Protein AF-A0A9E6ECQ7-F1 (afdb_monomer_lite)

Secondary structure (DSSP, 8-state):
--HHHHHHHHHHHTS---HHHHHHHTT--HHHHHHHHHHHHHHHHHHHS---

Radius of gyration: 11.38 Å; chains: 1; bounding box: 22×16×34 Å

Structure (mmCIF, N/CA/C/O backbone):
data_AF-A0A9E6ECQ7-F1
#
_entry.id   AF-A0A9E6ECQ7-F1
#
loop_
_atom_site.group_PDB
_atom_site.id
_atom_site.type_symbol
_atom_site.label_atom_id
_atom_site.label_alt_id
_atom_site.label_comp_id
_atom_site.label_asym_id
_atom_site.label_entity_id
_atom_site.label_seq_id
_atom_site.pdbx_PDB_ins_code
_atom_site.Cartn_x
_atom_site.Cartn_y
_atom_site.Cartn_z
_atom_site.occupancy
_atom_site.B_iso_or_equiv
_atom_site.auth_seq_id
_atom_site.auth_comp_id
_atom_site.auth_asym_id
_atom_site.auth_atom_id
_atom_site.pdbx_PDB_model_num
ATOM 1 N N . LEU A 1 1 ? -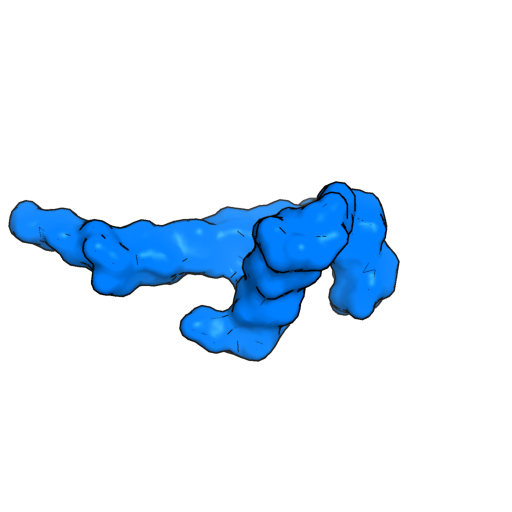8.908 6.229 5.029 1.00 85.81 1 LEU A N 1
ATOM 2 C CA .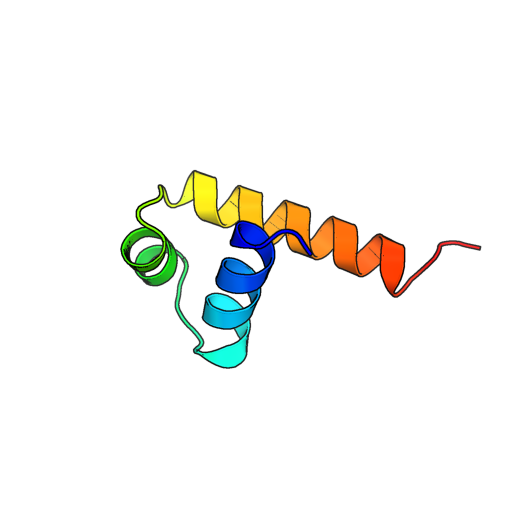 LEU A 1 1 ? -7.467 6.276 4.658 1.00 85.81 1 LEU A CA 1
ATOM 3 C C . LEU A 1 1 ? -7.134 7.616 3.993 1.00 85.81 1 LEU A C 1
ATOM 5 O O . LEU A 1 1 ? -7.987 8.082 3.234 1.00 85.81 1 LEU A O 1
ATOM 9 N N . PRO A 1 2 ? -5.949 8.213 4.251 1.00 92.19 2 PRO A N 1
ATOM 10 C CA . PRO A 1 2 ? -5.389 9.320 3.459 1.00 92.19 2 PRO A CA 1
ATOM 11 C C . PRO A 1 2 ? -5.307 8.965 1.971 1.00 92.19 2 PRO A C 1
ATOM 13 O O . PRO A 1 2 ? -5.183 7.784 1.649 1.00 92.19 2 PRO A O 1
ATOM 16 N N . GLU A 1 3 ? -5.345 9.961 1.085 1.00 92.69 3 GLU A N 1
ATOM 17 C CA . GLU A 1 3 ? -5.430 9.753 -0.369 1.00 92.69 3 GLU A CA 1
ATOM 18 C C . GLU A 1 3 ? -4.327 8.829 -0.901 1.00 92.69 3 GLU A C 1
ATOM 20 O O . GLU A 1 3 ? -4.636 7.771 -1.438 1.00 92.69 3 GLU A O 1
ATOM 25 N N . ALA A 1 4 ? -3.055 9.125 -0.613 1.00 90.88 4 ALA A N 1
ATOM 26 C CA . ALA A 1 4 ? -1.929 8.295 -1.054 1.00 90.88 4 ALA A CA 1
ATOM 27 C C . ALA A 1 4 ? -2.015 6.830 -0.577 1.00 90.88 4 ALA A C 1
ATOM 29 O O . ALA A 1 4 ? -1.666 5.904 -1.305 1.00 90.88 4 ALA A O 1
ATOM 30 N N . GLN A 1 5 ? -2.515 6.598 0.642 1.00 93.81 5 GLN A N 1
ATOM 31 C CA . GLN A 1 5 ? -2.709 5.244 1.172 1.00 93.81 5 GLN A CA 1
ATOM 32 C C . GLN A 1 5 ? -3.895 4.540 0.511 1.00 93.81 5 GLN A C 1
ATOM 34 O O . GLN A 1 5 ? -3.847 3.334 0.294 1.00 93.81 5 GLN A O 1
ATOM 39 N N . ARG A 1 6 ? -4.959 5.283 0.191 1.00 95.44 6 ARG A N 1
ATOM 40 C CA . ARG A 1 6 ? -6.138 4.757 -0.497 1.00 95.44 6 ARG A CA 1
ATOM 41 C C . ARG A 1 6 ? -5.788 4.338 -1.920 1.00 95.44 6 ARG A C 1
ATOM 43 O O . ARG A 1 6 ? -6.102 3.212 -2.288 1.00 95.44 6 ARG A O 1
ATOM 50 N N . SER A 1 7 ? -5.083 5.191 -2.662 1.00 95.50 7 SER A N 1
ATOM 51 C CA . SER A 1 7 ? -4.621 4.889 -4.018 1.00 95.50 7 SER A CA 1
ATOM 52 C C . SER A 1 7 ? -3.682 3.684 -4.024 1.00 95.50 7 SER A C 1
ATOM 54 O O . SER A 1 7 ? -3.882 2.768 -4.813 1.00 95.50 7 SER A O 1
ATOM 56 N N . ALA A 1 8 ? -2.732 3.607 -3.084 1.00 95.12 8 ALA A N 1
ATOM 57 C CA . ALA A 1 8 ? -1.850 2.445 -2.962 1.00 95.12 8 ALA A CA 1
ATOM 58 C C . ALA A 1 8 ? -2.615 1.141 -2.675 1.00 95.12 8 ALA A C 1
ATOM 60 O O . ALA A 1 8 ? -2.356 0.121 -3.304 1.00 95.12 8 ALA A O 1
ATOM 61 N N . VAL A 1 9 ? -3.581 1.160 -1.753 1.00 95.94 9 VAL A N 1
ATOM 62 C CA . VAL A 1 9 ? -4.399 -0.024 -1.436 1.00 95.94 9 VAL A CA 1
ATOM 63 C C . VAL A 1 9 ? -5.268 -0.436 -2.624 1.00 95.94 9 VAL A C 1
ATOM 65 O O . VAL A 1 9 ? -5.338 -1.624 -2.924 1.00 95.94 9 VAL A O 1
ATOM 68 N N . TYR A 1 10 ? -5.899 0.520 -3.310 1.00 96.12 10 TYR A N 1
ATOM 69 C CA . TYR A 1 10 ? -6.728 0.244 -4.484 1.00 96.12 10 TYR A CA 1
ATOM 70 C C . TYR A 1 10 ? -5.908 -0.412 -5.599 1.00 96.12 10 TYR A C 1
ATOM 72 O O . TYR A 1 10 ? -6.239 -1.508 -6.041 1.00 96.12 10 TYR A O 1
ATOM 80 N N . LEU A 1 11 ? -4.792 0.207 -5.988 1.00 96.06 11 LEU A N 1
ATOM 81 C CA . LEU A 1 11 ? -3.929 -0.307 -7.050 1.00 96.06 11 LEU A CA 1
ATOM 8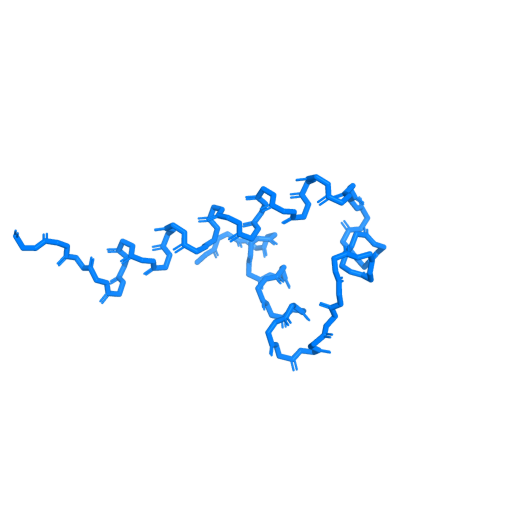2 C C . LEU A 1 11 ? -3.360 -1.695 -6.708 1.00 96.06 11 LEU A C 1
ATOM 84 O O . LEU A 1 11 ? -3.299 -2.565 -7.569 1.00 96.06 11 LEU A O 1
ATOM 88 N N . TYR A 1 12 ? -2.995 -1.937 -5.446 1.00 96.62 12 TYR A N 1
ATOM 89 C CA . TYR A 1 12 ? -2.439 -3.226 -5.029 1.00 96.62 12 TYR A CA 1
ATOM 90 C C . TYR A 1 12 ? -3.481 -4.350 -4.973 1.00 96.62 12 TYR A C 1
ATOM 92 O O . TYR A 1 12 ? -3.225 -5.448 -5.451 1.00 96.62 12 TYR A O 1
ATOM 100 N N . TYR A 1 13 ? -4.653 -4.108 -4.379 1.00 95.06 13 TYR A N 1
ATOM 101 C CA . TYR A 1 13 ? -5.635 -5.175 -4.148 1.00 95.06 13 TYR A CA 1
ATOM 102 C C . TYR A 1 13 ? -6.682 -5.307 -5.251 1.00 95.06 13 TYR A C 1
ATOM 104 O O . TYR A 1 13 ? -7.130 -6.418 -5.522 1.00 95.06 13 TYR A O 1
ATOM 112 N N . LYS A 1 14 ? -7.112 -4.194 -5.857 1.00 95.56 14 LYS A N 1
ATOM 113 C CA . LYS A 1 14 ? -8.170 -4.205 -6.874 1.00 95.56 14 LYS A CA 1
ATOM 114 C C . LYS A 1 14 ? -7.603 -4.402 -8.274 1.00 95.56 14 LYS A C 1
ATOM 116 O O . LYS A 1 14 ? -8.082 -5.273 -8.989 1.00 95.56 14 LYS A O 1
ATOM 121 N N . GLU A 1 15 ? -6.579 -3.627 -8.620 1.00 95.69 15 GLU A N 1
ATOM 122 C CA . GLU A 1 15 ? -5.915 -3.682 -9.932 1.00 95.69 15 GLU A CA 1
ATOM 123 C C . GLU A 1 15 ? -4.775 -4.716 -9.975 1.00 95.69 15 GLU A C 1
ATOM 125 O O . GLU A 1 15 ? -4.181 -4.934 -11.024 1.00 95.69 15 GLU A O 1
ATOM 130 N N . GLN A 1 16 ? -4.467 -5.359 -8.839 1.00 95.81 16 GLN A N 1
ATOM 131 C CA . GLN A 1 16 ? -3.434 -6.396 -8.704 1.00 95.81 16 GLN A CA 1
ATOM 132 C C . GLN A 1 16 ? -2.037 -5.965 -9.187 1.00 95.81 16 GLN A C 1
ATOM 134 O O . GLN A 1 16 ? -1.238 -6.793 -9.625 1.00 95.81 16 GLN A O 1
ATOM 139 N N . LEU A 1 17 ? -1.715 -4.671 -9.080 1.00 95.75 17 LEU A N 1
ATOM 140 C CA . LEU A 1 17 ? -0.369 -4.184 -9.366 1.00 95.75 17 LEU A CA 1
ATOM 141 C C . LEU A 1 17 ? 0.624 -4.739 -8.344 1.00 95.75 17 LEU A C 1
ATOM 143 O O . LEU A 1 17 ? 0.383 -4.744 -7.134 1.00 95.75 17 LEU A O 1
ATOM 147 N N . 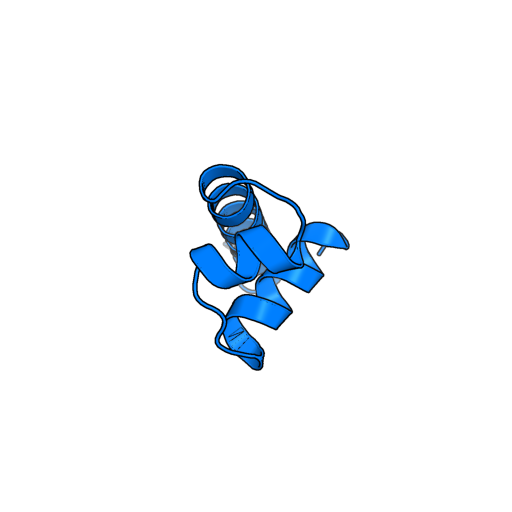ASP A 1 18 ? 1.786 -5.148 -8.836 1.00 96.19 18 ASP A N 1
ATOM 148 C CA . ASP A 1 18 ? 2.915 -5.513 -7.999 1.00 96.19 18 ASP A CA 1
ATOM 149 C C . ASP A 1 18 ? 3.627 -4.259 -7.454 1.00 96.19 18 ASP A C 1
ATOM 151 O O . ASP A 1 18 ? 3.402 -3.125 -7.884 1.00 96.19 18 ASP A O 1
ATOM 155 N N . ILE A 1 19 ? 4.526 -4.440 -6.483 1.00 96.00 19 ILE A N 1
ATOM 156 C CA . ILE A 1 19 ? 5.201 -3.310 -5.821 1.00 96.00 19 ILE A CA 1
ATOM 157 C C . ILE A 1 19 ? 5.975 -2.432 -6.820 1.00 96.00 19 ILE A C 1
ATOM 159 O O . ILE A 1 19 ? 6.079 -1.221 -6.611 1.00 96.00 19 ILE A O 1
ATOM 163 N N . ALA A 1 20 ? 6.513 -3.013 -7.898 1.00 96.62 20 ALA A N 1
ATOM 164 C CA . ALA A 1 20 ? 7.206 -2.257 -8.934 1.00 96.62 20 ALA A CA 1
ATOM 165 C C . ALA A 1 20 ? 6.234 -1.397 -9.761 1.00 96.62 20 ALA A C 1
ATOM 167 O O . ALA A 1 20 ? 6.483 -0.200 -9.920 1.00 96.62 20 ALA A O 1
ATOM 168 N N . GLY A 1 21 ? 5.110 -1.960 -10.210 1.00 96.19 21 GLY A N 1
ATOM 169 C CA . GLY A 1 21 ? 4.067 -1.232 -10.930 1.00 96.19 21 GLY A CA 1
ATOM 170 C C . GLY A 1 21 ? 3.455 -0.105 -10.099 1.00 96.19 21 GLY A C 1
ATOM 171 O O . GLY A 1 21 ? 3.284 1.009 -10.591 1.00 96.19 21 GLY A O 1
ATOM 172 N N . LEU A 1 22 ? 3.225 -0.335 -8.803 1.00 95.81 22 LEU A N 1
ATOM 173 C CA . LEU A 1 22 ? 2.770 0.712 -7.884 1.00 95.81 22 LEU A CA 1
ATOM 174 C C . LEU A 1 22 ? 3.777 1.852 -7.727 1.00 95.81 22 LEU A C 1
ATOM 176 O O . LEU A 1 22 ? 3.370 3.009 -7.645 1.00 95.81 22 LEU A O 1
ATOM 180 N N . ALA A 1 23 ? 5.074 1.546 -7.659 1.00 96.50 23 ALA A N 1
ATOM 181 C CA . ALA A 1 23 ? 6.114 2.564 -7.528 1.00 96.50 23 ALA A CA 1
ATOM 182 C C . ALA A 1 23 ? 6.109 3.508 -8.740 1.00 96.50 23 ALA A C 1
ATOM 184 O O . ALA A 1 23 ? 6.163 4.726 -8.575 1.00 96.50 23 ALA A O 1
ATOM 185 N N . ILE A 1 24 ? 5.936 2.952 -9.942 1.00 96.44 24 ILE A N 1
ATOM 186 C CA . ILE A 1 24 ? 5.801 3.723 -11.182 1.00 96.44 24 ILE A CA 1
ATOM 187 C C . ILE A 1 24 ? 4.504 4.545 -11.168 1.00 96.44 24 ILE A C 1
ATOM 189 O O . ILE A 1 24 ? 4.548 5.763 -11.341 1.00 96.44 24 ILE A O 1
ATOM 193 N N . ALA A 1 25 ? 3.360 3.909 -10.897 1.00 94.69 25 ALA A N 1
ATOM 194 C CA . ALA A 1 25 ? 2.045 4.553 -10.926 1.00 94.69 25 ALA A CA 1
ATOM 195 C C . ALA A 1 25 ? 1.917 5.705 -9.913 1.00 94.69 25 ALA A C 1
ATOM 197 O O . ALA A 1 25 ? 1.323 6.740 -10.208 1.00 94.69 25 ALA A O 1
ATOM 198 N N . LEU A 1 26 ? 2.506 5.546 -8.726 1.00 93.81 26 LEU A N 1
ATOM 199 C CA . LEU A 1 26 ? 2.469 6.539 -7.653 1.00 93.81 26 LEU A CA 1
ATOM 200 C C . LEU A 1 26 ? 3.656 7.511 -7.679 1.00 93.81 26 LEU A C 1
ATOM 202 O O . LEU A 1 26 ? 3.785 8.312 -6.754 1.00 93.81 26 LEU A O 1
ATOM 206 N N . LYS A 1 27 ? 4.530 7.438 -8.696 1.00 95.81 27 LYS A N 1
ATOM 207 C CA . LYS A 1 27 ? 5.771 8.229 -8.794 1.00 95.81 27 LYS A CA 1
ATOM 208 C C . LYS A 1 27 ? 6.579 8.192 -7.485 1.00 95.81 27 LYS A C 1
ATOM 210 O O . LYS A 1 27 ? 7.014 9.219 -6.970 1.00 95.81 27 LYS A O 1
ATOM 215 N N . SER A 1 28 ? 6.730 6.998 -6.915 1.00 95.38 28 SER A N 1
ATOM 216 C CA . SER A 1 28 ? 7.365 6.758 -5.616 1.00 95.38 28 SER A CA 1
ATOM 217 C C . SER A 1 28 ? 8.425 5.659 -5.704 1.00 95.38 28 SER A C 1
ATOM 219 O O . SER A 1 28 ? 8.584 4.998 -6.726 1.00 95.38 28 SER A O 1
ATOM 221 N N . THR A 1 29 ? 9.171 5.438 -4.623 1.00 97.38 29 THR A N 1
ATOM 222 C CA . THR A 1 29 ? 10.116 4.316 -4.528 1.00 97.38 29 THR A CA 1
ATOM 223 C C . THR A 1 29 ? 9.404 3.051 -4.050 1.00 97.38 29 THR A C 1
ATOM 225 O O . THR A 1 29 ? 8.386 3.124 -3.360 1.00 97.38 29 THR A O 1
ATOM 228 N N . LYS A 1 30 ? 9.968 1.869 -4.341 1.00 96.62 30 LYS A N 1
ATOM 229 C CA . LYS A 1 30 ? 9.440 0.586 -3.831 1.00 96.62 30 L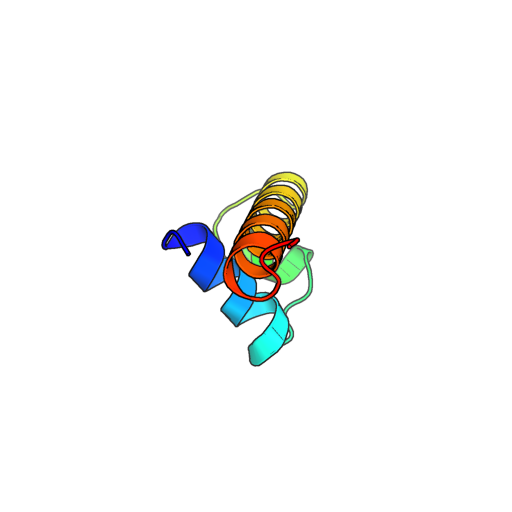YS A CA 1
ATOM 230 C C . LYS A 1 30 ? 9.286 0.603 -2.302 1.00 96.62 30 LYS A C 1
ATOM 232 O O . LYS A 1 30 ? 8.241 0.217 -1.782 1.00 96.62 30 LYS A O 1
ATOM 237 N N . SER A 1 31 ? 10.284 1.131 -1.590 1.00 97.25 31 SER A N 1
ATOM 238 C CA . SER A 1 31 ? 10.250 1.296 -0.130 1.00 97.25 31 SER A CA 1
ATOM 239 C C . SER A 1 31 ? 9.151 2.262 0.326 1.00 97.25 31 SER A C 1
ATOM 241 O O . SER A 1 31 ? 8.478 2.008 1.327 1.00 97.25 31 SER A O 1
ATOM 243 N N . GLY A 1 32 ? 8.922 3.347 -0.423 1.00 96.50 32 GLY A N 1
ATOM 244 C CA . GLY A 1 32 ? 7.829 4.289 -0.176 1.00 96.50 32 GLY A CA 1
ATOM 245 C C . GLY A 1 32 ? 6.455 3.628 -0.294 1.00 96.50 32 GLY A C 1
ATOM 246 O O . GLY A 1 32 ? 5.629 3.751 0.612 1.00 96.50 32 GLY A O 1
ATOM 247 N N . VAL A 1 33 ? 6.240 2.845 -1.354 1.00 96.56 33 VAL A N 1
ATOM 248 C CA . VAL A 1 33 ? 5.009 2.064 -1.560 1.00 96.56 33 VAL A CA 1
ATOM 249 C C . VAL A 1 33 ? 4.801 1.045 -0.442 1.00 96.56 33 VAL A C 1
ATOM 251 O O . VAL A 1 33 ? 3.709 0.968 0.120 1.00 96.56 33 VAL A O 1
ATOM 254 N N . MET A 1 34 ? 5.842 0.299 -0.063 1.00 96.50 34 MET A N 1
ATOM 255 C CA . MET A 1 34 ? 5.762 -0.650 1.052 1.00 96.50 34 MET A CA 1
ATOM 256 C C . MET A 1 34 ? 5.364 0.046 2.361 1.00 96.50 34 MET A C 1
ATOM 258 O O . MET A 1 34 ? 4.493 -0.447 3.080 1.00 96.50 34 MET A O 1
ATOM 262 N N . SER A 1 35 ? 5.933 1.222 2.647 1.00 97.50 35 SER A N 1
ATOM 263 C CA . SER A 1 35 ? 5.568 2.021 3.823 1.00 97.50 35 SER A CA 1
ATOM 264 C C . SER A 1 35 ? 4.112 2.502 3.767 1.00 97.50 35 SER A C 1
ATOM 266 O O . SER A 1 35 ? 3.392 2.417 4.766 1.00 97.50 35 SER A O 1
ATOM 268 N N . LEU A 1 36 ? 3.645 2.956 2.597 1.00 95.44 36 LEU A N 1
ATOM 269 C CA . LEU A 1 36 ? 2.255 3.367 2.379 1.00 95.44 36 LEU A CA 1
ATOM 270 C C . LEU A 1 36 ? 1.282 2.215 2.636 1.00 95.44 36 LEU A C 1
ATOM 272 O O . LEU A 1 36 ? 0.336 2.386 3.407 1.00 95.44 36 LEU 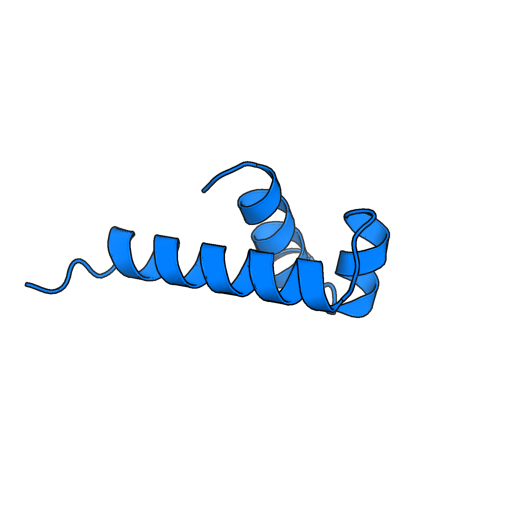A O 1
ATOM 276 N N . LEU A 1 37 ? 1.541 1.042 2.054 1.00 96.25 37 LEU A N 1
ATOM 277 C CA . LEU A 1 37 ? 0.717 -0.152 2.239 1.00 96.25 37 LEU A CA 1
ATOM 278 C C . LEU A 1 37 ? 0.724 -0.620 3.696 1.00 96.25 37 LEU A C 1
ATOM 280 O O . LEU A 1 37 ? -0.333 -0.928 4.245 1.00 96.25 37 LEU A O 1
ATOM 284 N N . HIS A 1 38 ? 1.886 -0.617 4.354 1.00 96.75 38 HIS A N 1
ATOM 285 C CA . HIS A 1 38 ? 1.990 -0.984 5.763 1.00 96.75 38 HIS A CA 1
ATOM 286 C C . HIS A 1 38 ? 1.146 -0.059 6.650 1.00 96.75 38 HIS A C 1
ATOM 288 O O . HIS A 1 38 ? 0.311 -0.527 7.424 1.00 96.75 38 HIS A O 1
ATOM 294 N N . ARG A 1 39 ? 1.300 1.263 6.503 1.00 95.94 39 ARG A N 1
ATOM 295 C CA . ARG A 1 39 ? 0.524 2.255 7.268 1.00 95.94 39 ARG A CA 1
ATOM 296 C C . ARG A 1 39 ? -0.972 2.151 6.982 1.00 95.94 39 ARG A C 1
ATOM 298 O O . ARG A 1 39 ? -1.773 2.283 7.908 1.00 95.94 39 ARG A O 1
ATOM 305 N N . ALA A 1 40 ? -1.344 1.891 5.729 1.00 95.75 40 ALA A N 1
ATOM 306 C CA . ALA A 1 40 ? -2.732 1.683 5.348 1.00 95.75 40 ALA A CA 1
ATOM 307 C C . ALA A 1 40 ? -3.326 0.454 6.050 1.00 95.75 40 ALA A C 1
ATOM 309 O O . ALA A 1 40 ? -4.379 0.566 6.674 1.00 95.75 40 ALA A O 1
ATOM 310 N N . ARG A 1 41 ? -2.617 -0.686 6.042 1.00 94.31 41 ARG A N 1
ATOM 311 C CA . ARG A 1 41 ? -3.023 -1.911 6.753 1.00 94.31 41 ARG A CA 1
ATOM 312 C C . ARG A 1 41 ? -3.158 -1.687 8.255 1.00 94.31 41 ARG A C 1
ATOM 314 O O . ARG A 1 41 ? -4.157 -2.099 8.827 1.00 94.31 41 ARG A O 1
ATOM 321 N N . GLN A 1 42 ? -2.208 -0.996 8.885 1.00 95.25 42 GLN A N 1
ATOM 322 C CA . GLN A 1 42 ? -2.277 -0.685 10.319 1.00 95.25 42 GLN A CA 1
ATOM 323 C C . GLN A 1 42 ? -3.506 0.162 10.666 1.00 95.25 42 GLN A C 1
ATOM 325 O O . GLN A 1 42 ? -4.198 -0.113 11.643 1.00 95.25 42 GLN A O 1
ATOM 330 N N . ARG A 1 43 ? -3.822 1.174 9.847 1.00 94.06 43 ARG A N 1
ATOM 331 C CA . ARG A 1 43 ? -5.035 1.984 10.035 1.00 94.06 43 ARG A CA 1
ATOM 332 C C . ARG A 1 43 ? -6.303 1.163 9.841 1.00 94.06 43 ARG A C 1
ATOM 334 O O . ARG A 1 43 ? -7.200 1.261 10.666 1.00 94.06 43 ARG A O 1
ATOM 341 N N . LEU A 1 44 ? -6.358 0.343 8.792 1.00 92.69 44 LEU A N 1
ATOM 342 C CA . LEU A 1 44 ? -7.494 -0.547 8.551 1.00 92.69 44 LEU A CA 1
ATOM 343 C C . LEU A 1 44 ? -7.683 -1.536 9.703 1.00 92.69 44 LEU A C 1
ATOM 345 O O . LEU A 1 44 ? -8.805 -1.680 10.170 1.00 92.69 44 LEU A O 1
ATOM 349 N N . LYS A 1 45 ? -6.600 -2.139 10.215 1.00 92.81 45 LYS A N 1
ATOM 350 C CA . LYS A 1 45 ? -6.643 -3.021 11.389 1.00 92.81 45 LYS A CA 1
ATOM 351 C C . LYS A 1 45 ? -7.268 -2.299 12.582 1.00 92.81 45 LYS A C 1
ATOM 353 O O . LYS A 1 45 ? -8.230 -2.805 13.132 1.00 92.81 45 LYS A O 1
ATOM 358 N N . LYS A 1 46 ? -6.793 -1.096 12.927 1.00 92.31 46 LYS A N 1
ATOM 359 C CA . LYS A 1 46 ? -7.346 -0.319 14.053 1.00 92.31 46 LYS A CA 1
ATOM 360 C C . LYS A 1 46 ? -8.826 0.035 13.885 1.00 92.31 46 LYS A C 1
ATOM 362 O O . LYS A 1 46 ? -9.549 0.073 14.868 1.00 92.31 46 LYS A O 1
ATOM 367 N N . THR A 1 47 ? -9.268 0.335 12.663 1.00 89.88 47 THR A N 1
ATOM 368 C CA . THR A 1 47 ? -10.663 0.722 12.402 1.00 89.88 47 THR A CA 1
ATOM 369 C C . THR A 1 47 ? -11.609 -0.477 12.354 1.00 89.88 47 THR A C 1
ATOM 371 O O . THR A 1 47 ? -12.732 -0.375 12.831 1.00 89.88 47 THR A O 1
ATOM 374 N N . LEU A 1 48 ? -11.180 -1.593 11.762 1.00 89.56 48 LEU A N 1
ATOM 375 C CA . LEU A 1 48 ? -12.024 -2.773 11.542 1.00 89.56 48 LEU A CA 1
ATOM 376 C C . LEU A 1 48 ? -11.970 -3.772 12.703 1.00 89.56 48 LEU A C 1
ATOM 378 O O . LEU A 1 48 ? -12.920 -4.517 12.912 1.00 89.56 48 LEU A O 1
ATOM 382 N N . LEU A 1 49 ? -10.864 -3.791 13.444 1.00 86.12 49 LEU A N 1
ATOM 383 C CA . LEU A 1 49 ? -10.632 -4.644 14.605 1.00 86.12 49 LEU A CA 1
ATOM 384 C C . LEU A 1 49 ? -10.216 -3.755 15.784 1.00 86.12 49 LEU A C 1
ATOM 386 O O . LEU A 1 49 ? -9.034 -3.738 16.141 1.00 86.12 49 LEU A O 1
ATOM 390 N N . PRO A 1 50 ? -11.142 -2.970 16.365 1.00 71.88 50 PRO A N 1
ATOM 391 C CA . PRO A 1 50 ? -10.860 -2.308 17.627 1.00 71.88 50 PRO A CA 1
ATOM 392 C C . PRO A 1 50 ? -10.599 -3.402 18.669 1.00 71.88 50 PRO A C 1
ATOM 394 O O . PRO A 1 50 ? -11.491 -4.188 18.988 1.00 71.88 50 PRO A O 1
ATOM 397 N N . GLU A 1 51 ? -9.350 -3.511 19.123 1.00 67.31 51 GLU A N 1
ATOM 398 C CA . GLU A 1 51 ? -8.986 -4.401 20.228 1.00 67.31 51 GLU A CA 1
ATOM 399 C C . GLU A 1 51 ? -9.813 -3.961 21.452 1.00 67.31 51 GLU A C 1
ATOM 401 O O . GLU A 1 51 ? -9.811 -2.778 21.797 1.00 67.31 51 GLU A O 1
ATOM 406 N N . LYS A 1 52 ? -10.621 -4.891 21.986 1.00 54.53 52 LYS A N 1
ATOM 407 C CA . LYS A 1 52 ? -11.501 -4.687 23.148 1.00 54.53 52 LYS A CA 1
ATOM 408 C C . LYS A 1 52 ? -10.702 -4.550 24.435 1.00 54.53 52 LYS A C 1
ATOM 410 O O . LYS A 1 52 ? -9.708 -5.297 24.570 1.00 54.53 52 LYS A O 1
#

pLDDT: mean 93.01, std 7.67, range [54.53, 97.5]

Foldseek 3Di:
DPPLLVVLCCCCPVVVDDLVRSCVVSVHDSVVSVVSPVVSVVVCCCVVPVPD

Sequence (52 aa):
LPEAQRSAVYLYYKEQLDIAGLAIALKSTKSGVMSLLHRARQRLKKTLLPEK